Protein AF-A0A3S3DMT4-F1 (afdb_monomer)

Solvent-accessible surface area (backbone atoms only — not comparable to full-atom values): 7065 Å² total; per-residue (Å²): 115,65,66,63,52,54,53,47,50,51,54,51,52,51,51,51,53,52,49,52,53,39,57,69,49,56,70,64,62,64,52,94,85,43,70,54,60,68,44,52,35,54,49,52,34,72,77,37,66,93,49,34,68,60,46,48,53,53,32,52,53,48,46,50,52,51,52,48,50,66,57,46,52,62,50,52,54,47,42,54,55,50,53,57,53,37,79,81,44,71,85,46,63,85,48,42,64,62,49,37,52,51,51,50,52,50,56,56,61,54,49,73,79,39,64,69,64,57,47,60,77,79,41,136

pLDDT: mean 83.27, std 10.45, range [55.0, 96.88]

Mean predicted aligned error: 8.88 Å

Radius of gyration: 20.54 Å; Cα contacts (8 Å, |Δi|>4): 43; chains: 1; bounding box: 54×33×50 Å

Sequence (124 aa):
GDILGVLSLIIWSLTITVTIKYIMFVLRADNRGEGGVLSLMALARNSFPTRSAVILGIGIVGAALFFGDAVITPAISVLSAVEGMNVVTPTFQPYVVPLTLAILAIVFAVQRFGTGGVGLVFGP

Structure (mmCIF, N/CA/C/O backbone):
data_AF-A0A3S3DMT4-F1
#
_entry.id   AF-A0A3S3DMT4-F1
#
loop_
_atom_site.group_PDB
_atom_site.id
_atom_site.type_symbol
_atom_site.label_atom_id
_atom_site.label_alt_id
_atom_site.label_comp_id
_atom_site.label_asym_id
_atom_site.label_entity_id
_atom_site.label_seq_id
_atom_site.pdbx_PDB_ins_code
_atom_site.Cartn_x
_atom_site.Cartn_y
_atom_site.Cartn_z
_atom_site.occupancy
_atom_site.B_iso_or_equiv
_atom_site.auth_seq_id
_atom_site.auth_comp_id
_atom_site.auth_asym_id
_atom_site.auth_atom_id
_atom_site.pdbx_PDB_model_num
ATOM 1 N N . GLY A 1 1 ? 32.555 4.215 1.559 1.00 63.81 1 GLY A N 1
ATOM 2 C CA . GLY A 1 1 ? 32.115 3.142 2.470 1.00 63.81 1 GLY A CA 1
ATOM 3 C C . GLY A 1 1 ? 31.012 3.620 3.388 1.00 63.81 1 GLY A C 1
ATOM 4 O O . GLY A 1 1 ? 29.966 2.989 3.451 1.00 63.81 1 GLY A O 1
ATOM 5 N N . ASP A 1 2 ? 31.217 4.763 4.039 1.00 80.25 2 ASP A N 1
ATOM 6 C CA . ASP A 1 2 ? 30.407 5.177 5.193 1.00 80.25 2 ASP A CA 1
ATOM 7 C C . ASP A 1 2 ? 28.948 5.524 4.866 1.00 80.25 2 ASP A C 1
ATOM 9 O O . ASP A 1 2 ? 28.054 5.183 5.630 1.00 80.25 2 ASP A O 1
ATOM 13 N N . ILE A 1 3 ? 28.672 6.104 3.693 1.00 91.44 3 ILE A N 1
ATOM 14 C CA . ILE A 1 3 ? 27.305 6.482 3.280 1.00 91.44 3 ILE A CA 1
ATOM 15 C C . ILE A 1 3 ? 26.406 5.251 3.098 1.00 91.44 3 ILE A C 1
ATOM 17 O O . ILE A 1 3 ? 25.265 5.246 3.549 1.00 91.44 3 ILE A O 1
ATOM 21 N N . LEU A 1 4 ? 26.927 4.188 2.476 1.00 92.88 4 LEU A N 1
ATOM 22 C CA . LEU A 1 4 ? 26.188 2.933 2.309 1.00 92.88 4 LEU A CA 1
ATOM 23 C C . LEU A 1 4 ? 25.966 2.238 3.659 1.00 92.88 4 LEU A C 1
ATOM 25 O O . LEU A 1 4 ? 24.905 1.657 3.877 1.00 92.88 4 LEU A O 1
ATOM 29 N N . GLY A 1 5 ? 26.931 2.346 4.581 1.00 94.06 5 GLY A N 1
ATOM 30 C CA . GLY A 1 5 ? 26.795 1.859 5.955 1.00 94.06 5 GLY A CA 1
ATOM 31 C C . GLY A 1 5 ? 25.687 2.583 6.722 1.00 94.06 5 GLY A C 1
ATOM 32 O O . GLY A 1 5 ? 24.814 1.935 7.295 1.00 94.06 5 GLY A O 1
ATOM 33 N N . VAL A 1 6 ? 25.663 3.917 6.668 1.00 95.12 6 VAL A N 1
ATOM 34 C CA . VAL A 1 6 ? 24.613 4.735 7.298 1.00 95.12 6 VAL A CA 1
ATOM 35 C C . VAL A 1 6 ? 23.242 4.456 6.673 1.00 95.12 6 VAL A C 1
ATOM 37 O O . VAL A 1 6 ? 22.273 4.261 7.404 1.00 95.12 6 VAL A O 1
ATOM 40 N N . LEU A 1 7 ? 23.152 4.360 5.343 1.00 94.94 7 LEU A N 1
ATOM 41 C CA . LEU A 1 7 ? 21.903 4.037 4.644 1.00 94.94 7 LEU A CA 1
ATOM 42 C C . LEU A 1 7 ? 21.369 2.653 5.048 1.00 94.94 7 LEU A C 1
ATOM 44 O O . LEU A 1 7 ? 20.185 2.505 5.343 1.00 94.94 7 LEU A O 1
ATOM 48 N N . SER A 1 8 ? 22.253 1.656 5.122 1.00 95.06 8 SER A N 1
ATOM 49 C CA . SER A 1 8 ? 21.916 0.307 5.583 1.00 95.06 8 SER A CA 1
ATOM 50 C C . SER A 1 8 ? 21.406 0.317 7.027 1.00 95.06 8 SER A C 1
ATOM 52 O O . SER A 1 8 ? 20.361 -0.266 7.311 1.00 95.06 8 SER A O 1
ATOM 54 N N . LEU A 1 9 ? 22.072 1.044 7.933 1.00 95.50 9 LEU A N 1
ATOM 55 C CA . LEU A 1 9 ? 21.635 1.175 9.326 1.00 95.50 9 LEU A CA 1
ATOM 56 C C . LEU A 1 9 ? 20.256 1.834 9.447 1.00 95.50 9 LEU A C 1
ATOM 58 O O . LEU A 1 9 ? 19.457 1.401 10.275 1.00 95.50 9 LEU A O 1
ATOM 62 N N . ILE A 1 10 ? 19.949 2.831 8.612 1.00 95.81 10 ILE A N 1
ATOM 63 C CA . ILE A 1 10 ? 18.616 3.448 8.563 1.00 95.81 10 ILE A CA 1
ATOM 64 C C . ILE A 1 10 ? 17.568 2.416 8.129 1.00 95.81 10 ILE A C 1
ATOM 66 O O . ILE A 1 10 ? 16.560 2.248 8.818 1.00 95.81 10 ILE A O 1
ATOM 70 N N . ILE A 1 11 ? 17.818 1.690 7.033 1.00 96.44 11 ILE A N 1
ATOM 71 C CA . ILE A 1 11 ? 16.899 0.665 6.511 1.00 96.44 11 ILE A CA 1
ATOM 72 C C . ILE A 1 11 ? 16.649 -0.422 7.564 1.00 96.44 11 ILE A C 1
ATOM 74 O O . ILE A 1 11 ? 15.496 -0.742 7.866 1.00 96.44 11 ILE A O 1
ATOM 78 N N . TRP A 1 12 ? 17.709 -0.959 8.169 1.00 96.44 12 TRP A N 1
ATOM 79 C CA . TRP A 1 12 ? 17.599 -2.021 9.170 1.00 96.44 12 TRP A CA 1
ATOM 80 C C . TRP A 1 12 ? 16.946 -1.545 10.467 1.00 96.44 12 TRP A C 1
ATOM 82 O O . TRP A 1 12 ? 16.093 -2.248 11.008 1.00 96.44 12 TRP A O 1
ATOM 92 N N . SER A 1 13 ? 17.272 -0.340 10.939 1.00 96.31 13 SER A N 1
ATOM 93 C CA . SER A 1 13 ? 16.658 0.247 12.136 1.00 96.31 13 SER A CA 1
ATOM 94 C C . SER A 1 13 ? 15.147 0.443 11.968 1.00 96.31 13 SER A C 1
ATOM 96 O O . SER A 1 13 ? 14.364 0.045 12.840 1.00 96.31 13 SER A O 1
ATOM 98 N N . LEU A 1 14 ? 14.713 0.981 10.822 1.00 96.50 14 LEU A N 1
ATOM 99 C CA . LEU A 1 14 ? 13.292 1.142 10.503 1.00 96.50 14 LEU A CA 1
ATOM 100 C C . LEU A 1 14 ? 12.587 -0.212 10.387 1.00 96.50 14 LEU A C 1
ATOM 102 O O . LEU A 1 14 ? 11.532 -0.401 10.996 1.00 96.50 14 LEU A O 1
ATOM 106 N N . THR A 1 15 ? 13.197 -1.165 9.679 1.00 95.56 15 THR A N 1
ATOM 107 C CA . THR A 1 15 ? 12.644 -2.516 9.493 1.00 95.56 15 THR A CA 1
ATOM 108 C C . THR A 1 15 ? 12.415 -3.206 10.837 1.00 95.56 15 THR A C 1
ATOM 110 O O . THR A 1 15 ? 11.314 -3.692 11.103 1.00 95.56 15 THR A O 1
ATOM 113 N N . ILE A 1 16 ? 13.414 -3.192 11.727 1.00 96.88 16 ILE A N 1
ATOM 114 C CA . ILE A 1 16 ? 13.318 -3.793 13.065 1.00 96.88 16 ILE A CA 1
ATOM 115 C C . ILE A 1 16 ? 12.248 -3.084 13.901 1.00 96.88 16 ILE A C 1
ATOM 117 O O . ILE A 1 16 ? 11.395 -3.742 14.499 1.00 96.88 16 ILE A O 1
ATOM 121 N N . THR A 1 17 ? 12.244 -1.749 13.912 1.00 95.56 17 THR A N 1
ATOM 122 C CA . THR A 1 17 ? 11.299 -0.967 14.724 1.00 95.56 17 THR A CA 1
ATOM 123 C C . THR A 1 17 ? 9.845 -1.211 14.311 1.00 95.56 17 THR A C 1
ATOM 125 O O . THR A 1 17 ? 8.985 -1.398 15.176 1.00 95.56 17 THR A O 1
ATOM 128 N N . VAL A 1 18 ? 9.555 -1.233 13.006 1.00 94.69 18 VAL A N 1
ATOM 129 C CA . VAL A 1 18 ? 8.206 -1.508 12.484 1.00 94.69 18 VAL A CA 1
ATOM 130 C C . VAL A 1 18 ? 7.804 -2.952 12.772 1.00 94.69 18 VAL A C 1
ATOM 132 O O . VAL A 1 18 ? 6.711 -3.183 13.286 1.00 94.69 18 VAL A O 1
ATOM 135 N N . THR A 1 19 ? 8.702 -3.909 12.534 1.00 94.50 19 THR A N 1
ATOM 136 C CA . THR A 1 19 ? 8.439 -5.340 12.751 1.00 94.50 19 THR A CA 1
ATOM 137 C C . THR A 1 19 ? 8.117 -5.643 14.215 1.00 94.50 19 THR A C 1
ATOM 139 O O . THR A 1 19 ? 7.108 -6.286 14.499 1.00 94.50 19 THR A O 1
ATOM 142 N N . ILE A 1 20 ? 8.913 -5.127 15.161 1.00 95.56 20 ILE A N 1
ATOM 143 C CA . ILE A 1 20 ? 8.679 -5.339 16.599 1.00 95.56 20 ILE A CA 1
ATOM 144 C C . ILE A 1 20 ? 7.318 -4.776 17.012 1.00 95.56 20 ILE A C 1
ATOM 146 O O . ILE A 1 20 ? 6.542 -5.471 17.670 1.00 95.56 20 ILE A O 1
ATOM 150 N N . LYS A 1 21 ? 6.997 -3.535 16.617 1.00 89.06 21 LYS A N 1
ATOM 151 C CA . LYS A 1 21 ? 5.698 -2.924 16.941 1.00 89.06 21 LYS A CA 1
ATOM 152 C C . LYS A 1 21 ? 4.540 -3.724 16.347 1.00 89.06 21 LYS A C 1
ATOM 154 O O . LYS A 1 21 ? 3.544 -3.952 17.031 1.00 89.06 21 LYS A O 1
ATOM 159 N N . TYR A 1 22 ? 4.679 -4.175 15.106 1.00 88.38 22 TYR A N 1
ATOM 160 C CA . TYR A 1 22 ? 3.643 -4.940 14.425 1.00 88.38 22 TYR A CA 1
ATOM 161 C C . TYR A 1 22 ? 3.389 -6.291 15.111 1.00 88.38 22 TYR A C 1
ATOM 163 O O . TYR A 1 22 ? 2.248 -6.616 15.431 1.00 88.38 22 TYR A O 1
ATOM 171 N N . ILE A 1 23 ? 4.444 -7.044 15.431 1.00 89.06 23 ILE A N 1
ATOM 172 C CA . ILE A 1 23 ? 4.322 -8.349 16.099 1.00 89.06 23 ILE A CA 1
ATOM 173 C C . ILE A 1 23 ? 3.764 -8.204 17.520 1.00 89.06 23 ILE A C 1
ATOM 175 O O . ILE A 1 23 ? 2.898 -8.975 17.931 1.00 89.06 23 ILE A O 1
ATOM 179 N N . MET A 1 24 ? 4.242 -7.219 18.282 1.00 88.56 24 MET A N 1
ATOM 180 C CA . MET A 1 24 ? 3.849 -7.057 19.684 1.00 88.56 24 MET A CA 1
ATOM 181 C C . MET A 1 24 ? 2.416 -6.549 19.854 1.00 88.56 24 MET A C 1
ATOM 183 O O . MET A 1 24 ? 1.764 -6.929 20.824 1.00 88.56 24 MET A O 1
ATOM 187 N N . PHE A 1 25 ? 1.926 -5.703 18.944 1.00 81.44 25 PHE A N 1
ATOM 188 C CA . PHE A 1 25 ? 0.608 -5.075 19.072 1.00 81.44 25 PHE A CA 1
ATOM 189 C C . PHE A 1 25 ? -0.398 -5.583 18.041 1.00 81.44 25 PHE A C 1
ATOM 191 O O . PHE A 1 25 ? -1.470 -6.042 18.424 1.00 81.44 25 PHE A O 1
ATOM 198 N N . VAL A 1 26 ? -0.067 -5.523 16.748 1.00 79.62 26 VAL A N 1
ATOM 199 C CA . VAL A 1 26 ? -1.025 -5.798 15.663 1.00 79.62 26 VAL A CA 1
ATOM 200 C C . VAL A 1 26 ? -1.378 -7.280 15.601 1.00 79.62 26 VAL A C 1
ATOM 202 O O . VAL A 1 26 ? -2.558 -7.609 15.598 1.00 79.62 26 VAL A O 1
ATOM 205 N N . LEU A 1 27 ? -0.388 -8.179 15.650 1.00 77.56 27 LEU A N 1
ATOM 206 C CA . LEU A 1 27 ? -0.657 -9.626 15.646 1.00 77.56 27 LEU A CA 1
ATOM 207 C C . LEU A 1 27 ? -1.350 -10.120 16.927 1.00 77.56 27 LEU A C 1
ATOM 209 O O . LEU A 1 27 ? -1.979 -11.172 16.911 1.00 77.56 27 LEU A O 1
ATOM 2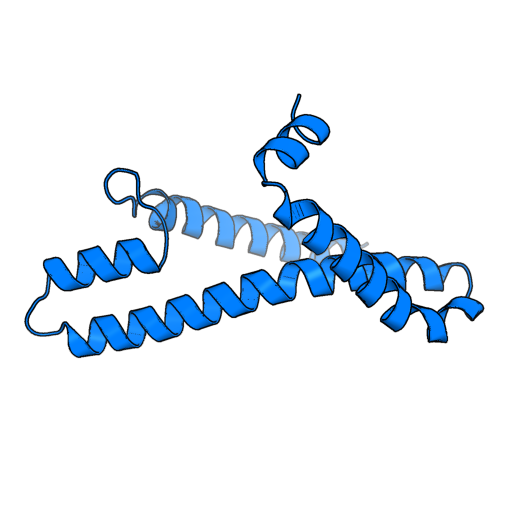13 N N . ARG A 1 28 ? -1.249 -9.379 18.040 1.00 72.56 28 ARG A N 1
ATOM 214 C CA . ARG A 1 28 ? -1.971 -9.697 19.285 1.00 72.56 28 ARG A CA 1
ATOM 215 C C . ARG A 1 28 ? -3.406 -9.172 19.299 1.00 72.56 28 ARG A C 1
ATOM 217 O O . ARG A 1 28 ? -4.209 -9.644 20.098 1.00 72.56 28 ARG A O 1
ATOM 224 N N . ALA A 1 29 ? -3.722 -8.200 18.449 1.00 68.44 29 ALA A N 1
ATOM 225 C CA . ALA A 1 29 ? -5.057 -7.644 18.292 1.00 68.44 29 ALA A CA 1
ATOM 226 C C . ALA A 1 29 ? -5.872 -8.485 17.293 1.00 68.44 29 ALA A C 1
ATOM 228 O O . ALA A 1 29 ? -6.282 -7.992 16.245 1.00 68.44 29 ALA A O 1
ATOM 229 N N . ASP A 1 30 ? -6.083 -9.764 17.614 1.00 65.00 30 ASP A N 1
ATOM 230 C CA . ASP A 1 30 ? -6.931 -10.673 16.836 1.00 65.00 30 ASP A CA 1
ATOM 231 C C . ASP A 1 30 ? -8.340 -10.763 17.448 1.00 65.00 30 ASP A C 1
ATOM 233 O O . ASP A 1 30 ? -8.515 -10.816 18.670 1.00 65.00 30 ASP A O 1
ATOM 237 N N . ASN A 1 31 ? -9.356 -10.786 16.588 1.00 63.34 31 ASN A N 1
ATOM 238 C CA . ASN A 1 31 ? -10.757 -10.927 16.952 1.00 63.34 31 ASN A CA 1
ATOM 239 C C . ASN A 1 31 ? -11.353 -12.210 16.377 1.00 63.34 31 ASN A C 1
ATOM 241 O O . ASN A 1 31 ? -12.055 -12.175 15.368 1.00 63.34 31 ASN A O 1
ATOM 245 N N . ARG A 1 32 ? -11.109 -13.347 17.036 1.00 60.91 32 ARG A N 1
ATOM 246 C CA . ARG A 1 32 ? -11.707 -14.641 16.654 1.00 60.91 32 ARG A CA 1
ATOM 247 C C . ARG A 1 32 ? -11.523 -14.970 15.157 1.00 60.91 32 ARG A C 1
ATOM 249 O O . ARG A 1 32 ? -12.423 -15.545 14.552 1.00 60.91 32 ARG A O 1
ATOM 256 N N . GLY A 1 33 ? -10.382 -14.603 14.567 1.00 61.03 33 GLY A N 1
ATOM 257 C CA . GLY A 1 33 ? -10.077 -14.859 13.158 1.00 61.03 33 GLY A CA 1
ATOM 258 C C . GLY A 1 33 ? -10.511 -13.763 12.177 1.00 61.03 33 GLY A C 1
ATOM 259 O O . GLY A 1 33 ? -10.208 -13.877 10.991 1.00 61.03 33 GLY A O 1
ATOM 260 N N . GLU A 1 34 ? -11.162 -12.686 12.632 1.00 63.50 34 GLU A N 1
ATOM 261 C CA . GLU A 1 34 ? -11.404 -11.488 11.822 1.00 63.50 34 GLU A CA 1
ATOM 262 C C . GLU A 1 34 ? -10.351 -10.415 12.136 1.00 63.50 34 GLU A C 1
ATOM 264 O O . GLU A 1 34 ? -10.473 -9.637 13.084 1.00 63.50 34 GLU A O 1
ATOM 269 N N . GLY A 1 35 ? -9.297 -10.356 11.322 1.00 68.25 35 GLY A N 1
ATOM 270 C CA . GLY A 1 35 ? -8.284 -9.301 11.376 1.00 68.25 35 GLY A CA 1
ATOM 271 C C . GLY A 1 35 ? -8.661 -8.074 10.537 1.00 68.25 35 GLY A C 1
ATOM 272 O O . GLY A 1 35 ? -9.349 -8.183 9.524 1.00 68.25 35 GLY A O 1
ATOM 273 N N . GLY A 1 36 ? -8.172 -6.897 10.935 1.00 71.50 36 GLY A N 1
ATOM 274 C CA . GLY A 1 36 ? -8.226 -5.683 10.116 1.00 71.50 36 GLY A CA 1
ATOM 275 C C . GLY A 1 36 ? -8.961 -4.499 10.744 1.00 71.50 36 GLY A C 1
ATOM 276 O O . GLY A 1 36 ? -9.567 -4.569 11.810 1.00 71.50 36 GLY A O 1
ATOM 277 N N . VAL A 1 37 ? -8.891 -3.358 10.057 1.00 75.81 37 VAL A N 1
ATOM 278 C CA . VAL A 1 37 ? -9.427 -2.077 10.549 1.00 75.81 37 VAL A CA 1
ATOM 279 C C . VAL A 1 37 ? -10.949 -2.133 10.750 1.00 75.81 37 VAL A C 1
ATOM 281 O O . VAL A 1 37 ? -11.471 -1.549 11.698 1.00 75.81 37 VAL A O 1
ATOM 284 N N . LEU A 1 38 ? -11.658 -2.887 9.901 1.00 75.12 38 LEU A N 1
ATOM 285 C CA . LEU A 1 38 ? -13.117 -3.039 9.954 1.00 75.12 38 LEU A CA 1
ATOM 286 C C . LEU A 1 38 ? -13.583 -3.983 11.075 1.00 75.12 38 LEU A C 1
ATOM 288 O O . LEU A 1 38 ? -14.590 -3.699 11.725 1.00 75.12 38 LEU A O 1
ATOM 292 N N . SER A 1 39 ? -12.845 -5.059 11.362 1.00 76.00 39 SER A N 1
ATOM 293 C CA . SER A 1 39 ? -13.187 -5.978 12.457 1.00 76.00 39 SER A CA 1
ATOM 294 C C . SER A 1 39 ? -12.897 -5.359 13.830 1.00 76.00 39 SER A C 1
ATOM 296 O O . SER A 1 39 ? -13.716 -5.459 14.747 1.00 76.00 39 SER A O 1
ATOM 298 N N . LEU A 1 40 ? -11.793 -4.613 13.953 1.00 75.69 40 LEU A N 1
ATOM 299 C CA . LEU A 1 40 ? -11.459 -3.842 15.155 1.00 75.69 40 LEU A CA 1
ATOM 300 C C . LEU A 1 40 ? -12.482 -2.732 15.425 1.00 75.69 40 LEU A C 1
ATOM 302 O O . LEU A 1 40 ? -12.863 -2.500 16.573 1.00 75.69 40 LEU A O 1
ATOM 306 N N . MET A 1 41 ? -12.977 -2.081 14.372 1.00 79.56 41 MET A N 1
ATOM 307 C CA . MET A 1 41 ? -14.062 -1.106 14.468 1.00 79.56 41 MET A CA 1
ATOM 308 C C . MET A 1 41 ? -15.370 -1.751 14.958 1.00 79.56 41 MET A C 1
ATOM 310 O O . MET A 1 41 ? -16.026 -1.196 15.846 1.00 79.56 41 MET A O 1
ATOM 314 N N . ALA A 1 42 ? -15.741 -2.922 14.427 1.00 76.31 42 ALA A N 1
ATOM 315 C CA . ALA A 1 42 ? -16.939 -3.652 14.846 1.00 76.31 42 ALA A CA 1
ATOM 316 C C . ALA A 1 42 ? -16.870 -4.078 16.325 1.00 76.31 42 ALA A C 1
ATOM 318 O O . ALA A 1 42 ? -17.835 -3.892 17.072 1.00 76.31 42 ALA A O 1
ATOM 319 N N . LEU A 1 43 ? -15.709 -4.558 16.779 1.00 75.50 43 LEU A N 1
ATOM 320 C CA . LEU A 1 43 ? -15.455 -4.857 18.189 1.00 75.50 43 LEU A CA 1
ATOM 321 C C . LEU A 1 43 ? -15.530 -3.635 19.092 1.00 75.50 43 LEU A C 1
ATOM 323 O O . LEU A 1 43 ? -16.211 -3.664 20.116 1.00 75.50 43 LEU A O 1
ATOM 327 N N . ALA A 1 44 ? -14.814 -2.567 18.737 1.00 77.75 44 ALA A N 1
ATOM 328 C CA . ALA A 1 44 ? -14.749 -1.360 19.549 1.00 77.75 44 ALA A CA 1
ATOM 329 C C . ALA A 1 44 ? -16.147 -0.756 19.735 1.00 77.75 44 ALA A C 1
ATOM 331 O O . ALA A 1 44 ? -16.487 -0.293 20.826 1.00 77.75 44 ALA A O 1
ATOM 332 N N . ARG A 1 45 ? -16.986 -0.834 18.695 1.00 78.00 45 ARG A N 1
ATOM 333 C CA . ARG A 1 45 ? -18.386 -0.418 18.753 1.00 78.00 45 ARG A CA 1
ATOM 334 C C . ARG A 1 45 ? -19.208 -1.248 19.744 1.00 78.00 45 ARG A C 1
ATOM 336 O O . ARG A 1 45 ? -19.988 -0.662 20.491 1.00 78.00 45 ARG A O 1
ATOM 343 N N . ASN A 1 46 ? -19.026 -2.569 19.772 1.00 76.31 46 ASN A N 1
ATOM 344 C CA . ASN A 1 46 ? -19.737 -3.456 20.700 1.00 76.31 46 ASN A CA 1
ATOM 345 C C . ASN A 1 46 ? -19.263 -3.298 22.157 1.00 76.31 46 ASN A C 1
ATOM 347 O O . ASN A 1 46 ? -20.077 -3.395 23.072 1.00 76.31 46 ASN A O 1
ATOM 351 N N . SER A 1 47 ? -17.977 -3.011 22.381 1.00 80.25 47 SER A N 1
ATOM 352 C CA . SER A 1 47 ? -17.408 -2.829 23.727 1.00 80.25 47 SER A CA 1
ATOM 353 C C . SER A 1 47 ? -17.688 -1.448 24.340 1.00 80.25 47 SER A C 1
ATOM 355 O O . SER A 1 47 ? -17.705 -1.319 25.562 1.00 80.25 47 SER A O 1
ATOM 357 N N . PHE A 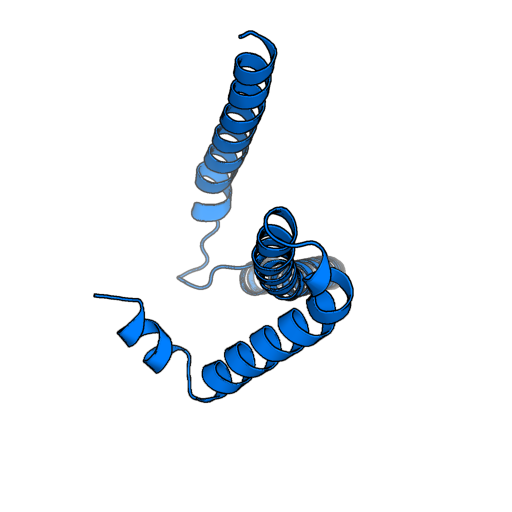1 48 ? -17.919 -0.411 23.523 1.00 78.94 48 PHE A N 1
ATOM 358 C CA . PHE A 1 48 ? -18.140 0.968 23.987 1.00 78.94 48 PHE A CA 1
ATOM 359 C C . PHE A 1 48 ? -19.364 1.630 23.320 1.00 78.94 48 PHE A C 1
ATOM 361 O O . PHE A 1 48 ? -19.214 2.550 22.504 1.00 78.94 48 PHE A O 1
ATOM 368 N N . PRO A 1 49 ? -20.595 1.235 23.700 1.00 73.81 49 PRO A N 1
ATOM 369 C CA . PRO A 1 49 ? -21.825 1.697 23.049 1.00 73.81 49 PRO A CA 1
ATOM 370 C C . PRO A 1 49 ? -22.036 3.218 23.146 1.00 73.81 49 PRO A C 1
ATOM 372 O O . PRO A 1 49 ? -22.488 3.844 22.189 1.00 73.81 49 PRO A O 1
ATOM 375 N N . THR A 1 50 ? -21.621 3.850 24.248 1.00 77.25 50 THR A N 1
ATOM 376 C CA . THR A 1 50 ? -21.784 5.299 24.484 1.00 77.25 50 THR A CA 1
ATOM 377 C C . THR A 1 50 ? -20.920 6.176 23.565 1.00 77.25 50 THR A C 1
ATOM 379 O O . THR A 1 50 ? -21.200 7.361 23.411 1.00 77.25 50 THR A O 1
ATOM 382 N N . ARG A 1 51 ? -19.867 5.625 22.938 1.00 82.50 51 ARG A N 1
ATOM 383 C CA . ARG A 1 51 ? -18.949 6.357 22.034 1.00 82.50 51 ARG A CA 1
ATOM 384 C C . ARG A 1 51 ? -18.999 5.857 20.586 1.00 82.50 51 ARG A C 1
ATOM 386 O O . ARG A 1 51 ? -18.111 6.175 19.794 1.00 82.50 51 ARG A O 1
ATOM 393 N N . SER A 1 52 ? -20.052 5.123 20.217 1.00 78.62 52 SER A N 1
ATOM 394 C CA . SER A 1 52 ? -20.178 4.476 18.904 1.00 78.62 52 SER A CA 1
ATOM 395 C C . SER A 1 52 ? -19.991 5.430 17.717 1.00 78.62 52 SER A C 1
ATOM 397 O O . SER A 1 52 ? -19.438 5.002 16.709 1.00 78.62 52 SER A O 1
ATOM 399 N N . ALA A 1 53 ? -20.437 6.688 17.800 1.00 83.25 53 ALA A N 1
ATOM 400 C CA . ALA A 1 53 ? -20.309 7.644 16.694 1.00 83.25 53 ALA A CA 1
ATOM 401 C C . ALA A 1 53 ? -18.847 8.051 16.426 1.00 83.25 53 ALA A C 1
ATOM 403 O O . ALA A 1 53 ? -18.424 8.131 15.277 1.00 83.25 53 ALA A O 1
ATOM 404 N N . VAL A 1 54 ? -18.051 8.243 17.484 1.00 86.94 54 VAL A N 1
ATOM 405 C CA . VAL A 1 54 ? -16.621 8.578 17.368 1.00 86.94 54 VAL A CA 1
ATOM 406 C C . VAL A 1 54 ? -15.831 7.380 16.839 1.00 86.94 54 VAL A C 1
ATOM 408 O O . VAL A 1 54 ? -14.990 7.534 15.959 1.00 86.94 54 VAL A O 1
ATOM 411 N N . ILE A 1 55 ? -16.147 6.177 17.326 1.00 86.25 55 ILE A N 1
ATOM 412 C CA . ILE A 1 55 ? -15.524 4.924 16.871 1.00 86.25 55 ILE A CA 1
ATOM 413 C C . ILE A 1 55 ? -15.832 4.672 15.390 1.00 86.25 55 ILE A C 1
ATOM 415 O O . ILE A 1 55 ? -14.942 4.281 14.639 1.00 86.25 55 ILE A O 1
ATOM 419 N N . LEU A 1 56 ? -17.065 4.954 14.953 1.00 84.69 56 LEU A N 1
ATOM 420 C CA . LEU A 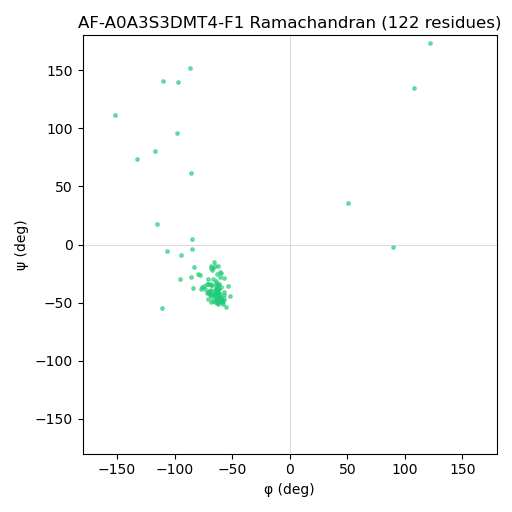1 56 ? -17.459 4.889 13.547 1.00 84.69 56 LEU A CA 1
ATOM 421 C C . LEU A 1 56 ? -16.649 5.876 12.694 1.00 84.69 56 LEU A C 1
ATOM 423 O O . LEU A 1 56 ? -16.113 5.483 11.663 1.00 84.69 56 LEU A O 1
ATOM 427 N N . GLY A 1 57 ? -16.515 7.129 13.140 1.00 89.00 57 GLY A N 1
ATOM 428 C CA . GLY A 1 57 ? -15.720 8.142 12.441 1.00 89.00 57 GLY A CA 1
ATOM 429 C C . GLY A 1 57 ? -14.254 7.729 12.272 1.00 89.00 57 GLY A C 1
ATOM 430 O O . GLY A 1 57 ? -13.725 7.775 11.164 1.00 89.00 57 GLY A O 1
ATOM 431 N N . ILE A 1 58 ? -13.619 7.246 13.343 1.00 88.44 58 ILE A N 1
ATOM 432 C CA . ILE A 1 58 ? -12.234 6.747 13.303 1.00 88.44 58 ILE A CA 1
ATOM 433 C C . ILE A 1 58 ? -12.120 5.518 12.391 1.00 88.44 58 ILE A C 1
ATOM 435 O O . ILE A 1 58 ? -11.171 5.417 11.616 1.00 88.44 58 ILE A O 1
ATOM 439 N N . GLY A 1 59 ? -13.095 4.608 12.443 1.00 87.38 59 GLY A N 1
ATOM 440 C CA . GLY A 1 59 ? -13.134 3.423 11.590 1.00 87.38 59 GLY A CA 1
ATOM 441 C C . GLY A 1 59 ? -13.258 3.754 10.102 1.00 87.38 59 GLY A C 1
ATOM 442 O O . GLY A 1 59 ? -12.544 3.169 9.293 1.00 87.38 59 GLY A O 1
ATOM 443 N N . ILE A 1 60 ? -14.085 4.741 9.737 1.00 89.50 60 ILE A N 1
ATOM 444 C CA . ILE A 1 60 ? -14.209 5.230 8.354 1.00 89.50 60 ILE A CA 1
ATOM 445 C C . ILE A 1 60 ? -12.889 5.841 7.876 1.00 89.50 60 ILE A C 1
ATOM 447 O O . ILE A 1 60 ? -12.439 5.533 6.775 1.00 89.50 60 ILE A O 1
ATOM 451 N N . VAL A 1 61 ? -12.243 6.665 8.707 1.00 91.62 61 VAL A N 1
ATOM 452 C CA . VAL A 1 61 ? -10.931 7.246 8.380 1.00 91.62 61 VAL A CA 1
ATOM 453 C C . VAL A 1 61 ? -9.889 6.146 8.177 1.00 91.62 61 VAL A C 1
ATOM 455 O O . VAL A 1 61 ? -9.172 6.156 7.179 1.00 91.62 61 VAL A O 1
ATOM 458 N N . GLY A 1 62 ? -9.836 5.162 9.076 1.00 88.44 62 GLY A N 1
ATOM 459 C CA . GLY A 1 62 ? -8.926 4.026 8.954 1.00 88.44 62 GLY A CA 1
ATOM 460 C C . GLY A 1 62 ? -9.189 3.180 7.702 1.00 88.44 62 GLY A C 1
ATOM 461 O O . GLY A 1 62 ? -8.244 2.804 7.013 1.00 88.44 62 GLY A O 1
ATOM 462 N N . ALA A 1 63 ? -10.456 2.919 7.370 1.00 87.94 63 ALA A N 1
ATOM 463 C CA . ALA A 1 63 ? -10.839 2.188 6.164 1.00 87.94 63 ALA A CA 1
ATOM 464 C C . ALA A 1 63 ? -10.468 2.952 4.882 1.00 87.94 63 ALA A C 1
ATOM 466 O O . ALA A 1 63 ? -9.981 2.344 3.932 1.00 87.94 63 ALA A O 1
ATOM 467 N N . ALA A 1 64 ? -10.638 4.277 4.865 1.00 90.69 64 ALA A N 1
ATOM 468 C CA . ALA A 1 64 ? -10.248 5.118 3.736 1.00 90.69 64 ALA A CA 1
ATOM 469 C C . ALA A 1 64 ? -8.725 5.137 3.528 1.00 90.69 64 ALA A C 1
ATOM 471 O O . ALA A 1 64 ? -8.263 5.011 2.396 1.00 90.69 64 ALA A O 1
ATOM 472 N N . LEU A 1 65 ? -7.944 5.236 4.611 1.00 91.06 65 LEU A N 1
ATOM 473 C CA . LEU A 1 65 ? -6.481 5.160 4.551 1.00 91.06 65 LEU A CA 1
ATOM 474 C C . LEU A 1 65 ? -6.005 3.792 4.052 1.00 91.06 65 LEU A C 1
ATOM 476 O O . LEU A 1 65 ? -5.137 3.728 3.186 1.00 91.06 65 LEU A O 1
ATOM 480 N N . PHE A 1 66 ? -6.613 2.710 4.546 1.00 87.69 66 PHE A N 1
ATOM 481 C CA . PHE A 1 66 ? -6.316 1.353 4.091 1.00 87.69 66 PHE A CA 1
ATOM 482 C C . PHE A 1 66 ? -6.653 1.155 2.607 1.00 87.69 66 PHE A C 1
ATOM 484 O O . PHE A 1 66 ? -5.860 0.587 1.862 1.00 87.69 66 PHE A O 1
ATOM 491 N N . PHE A 1 67 ? -7.804 1.662 2.156 1.00 89.06 67 PHE A N 1
ATOM 492 C CA . PHE A 1 67 ? -8.186 1.605 0.746 1.00 89.06 67 PHE A CA 1
ATOM 493 C C . PHE A 1 67 ? -7.224 2.408 -0.139 1.00 89.06 67 PHE A C 1
ATOM 495 O O . PHE A 1 67 ? -6.845 1.945 -1.212 1.00 89.06 67 PHE A O 1
ATOM 502 N N . GLY A 1 68 ? -6.787 3.581 0.328 1.00 91.69 68 GLY A N 1
ATOM 503 C CA . GLY A 1 68 ? -5.764 4.378 -0.346 1.00 91.69 68 GLY A CA 1
ATOM 504 C C . GLY A 1 68 ? -4.462 3.600 -0.531 1.00 91.69 68 GLY A C 1
ATOM 505 O O . GLY A 1 68 ? -3.977 3.484 -1.652 1.00 91.69 68 GLY A O 1
ATOM 506 N N . ASP A 1 69 ? -3.938 3.003 0.539 1.00 90.75 69 ASP A N 1
ATOM 507 C CA . ASP A 1 69 ? -2.699 2.215 0.499 1.00 90.75 69 ASP A CA 1
ATOM 508 C C . ASP A 1 69 ? -2.810 0.978 -0.416 1.00 90.75 69 ASP A C 1
ATOM 510 O O . ASP A 1 69 ? -1.898 0.679 -1.197 1.00 90.75 69 ASP A O 1
ATOM 514 N N . ALA A 1 70 ? -3.977 0.322 -0.406 1.00 87.44 70 ALA A N 1
ATOM 515 C CA . ALA A 1 70 ? -4.282 -0.820 -1.266 1.00 87.44 70 ALA A CA 1
ATOM 516 C C . ALA A 1 70 ? -4.307 -0.462 -2.765 1.00 87.44 70 AL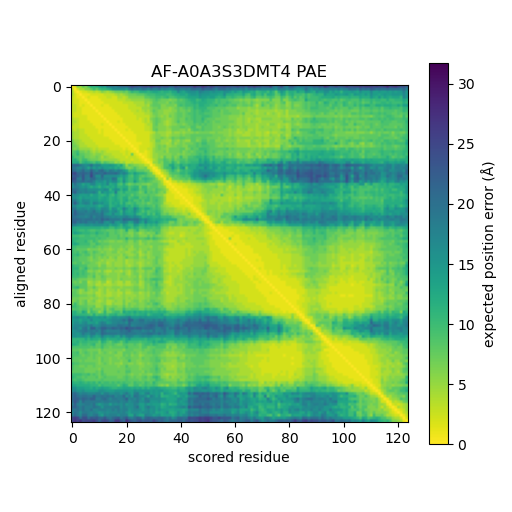A A C 1
ATOM 518 O O . ALA A 1 70 ? -3.955 -1.297 -3.599 1.00 87.44 70 ALA A O 1
ATOM 519 N N . VAL A 1 71 ? -4.697 0.767 -3.120 1.00 91.12 71 VAL A N 1
ATOM 520 C CA . VAL A 1 71 ? -4.685 1.260 -4.510 1.00 91.12 71 VAL A CA 1
ATOM 521 C C . VAL A 1 71 ? -3.304 1.795 -4.908 1.00 91.12 71 VAL A C 1
ATOM 523 O O . VAL A 1 71 ? -2.868 1.593 -6.043 1.00 91.12 71 VAL A O 1
ATOM 526 N N . ILE A 1 72 ? -2.600 2.458 -3.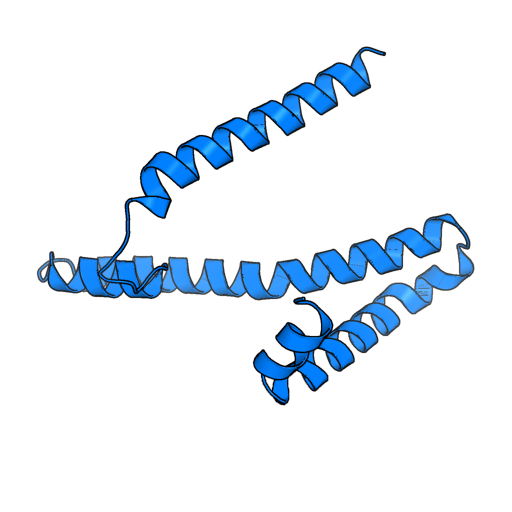988 1.00 92.69 72 ILE A N 1
ATOM 527 C CA . ILE A 1 72 ? -1.313 3.116 -4.254 1.00 92.69 72 ILE A CA 1
ATOM 528 C C . ILE A 1 72 ? -0.187 2.094 -4.460 1.00 92.69 72 ILE A C 1
ATOM 530 O O . ILE A 1 72 ? 0.618 2.254 -5.379 1.00 92.69 72 ILE A O 1
ATOM 534 N N . THR A 1 73 ? -0.129 1.031 -3.656 1.00 93.50 73 THR A N 1
ATOM 535 C CA . THR A 1 73 ? 0.994 0.078 -3.684 1.00 93.50 73 THR A CA 1
ATOM 536 C C . THR A 1 73 ? 1.175 -0.625 -5.042 1.00 93.50 73 THR A C 1
ATOM 538 O O . THR A 1 73 ? 2.293 -0.600 -5.568 1.00 93.50 73 THR A O 1
ATOM 541 N N . PRO A 1 74 ? 0.131 -1.198 -5.680 1.00 91.62 74 PRO A N 1
ATOM 542 C CA . PRO A 1 74 ? 0.266 -1.794 -7.012 1.00 91.62 74 PRO A CA 1
ATOM 543 C C . PRO A 1 74 ? 0.660 -0.764 -8.075 1.00 91.62 74 PRO A C 1
ATOM 545 O O . PRO A 1 74 ? 1.460 -1.067 -8.958 1.00 91.62 74 PRO A O 1
ATOM 548 N N . ALA A 1 75 ? 0.135 0.461 -7.974 1.00 92.75 75 ALA A N 1
ATOM 549 C CA . ALA A 1 75 ? 0.438 1.530 -8.917 1.00 92.75 75 ALA A CA 1
ATOM 550 C C . ALA A 1 75 ? 1.914 1.943 -8.852 1.00 92.75 75 ALA A C 1
ATOM 552 O O . ALA A 1 75 ? 2.583 1.968 -9.885 1.00 92.75 75 ALA A O 1
ATOM 553 N N . ILE A 1 76 ? 2.438 2.203 -7.648 1.00 94.00 76 ILE A N 1
ATOM 554 C CA . ILE A 1 76 ? 3.849 2.562 -7.453 1.00 94.00 76 ILE A CA 1
ATOM 555 C C . ILE A 1 76 ? 4.756 1.399 -7.854 1.00 94.00 76 ILE A C 1
ATOM 557 O O . 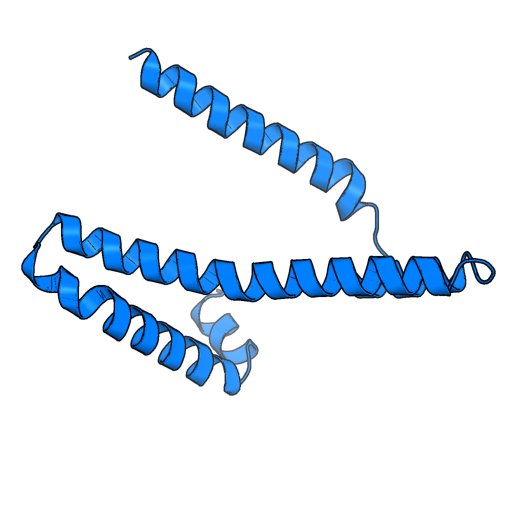ILE A 1 76 ? 5.728 1.612 -8.568 1.00 94.00 76 ILE A O 1
ATOM 561 N N . SER A 1 77 ? 4.428 0.167 -7.454 1.00 93.69 77 SER A N 1
ATOM 562 C CA . SER A 1 77 ? 5.255 -1.000 -7.771 1.00 93.69 77 SER A CA 1
ATOM 563 C C . SER A 1 77 ? 5.405 -1.219 -9.284 1.00 93.69 77 SER A C 1
ATOM 565 O O . SER A 1 77 ? 6.529 -1.399 -9.758 1.00 93.69 77 SER A O 1
ATOM 567 N N . VAL A 1 78 ? 4.310 -1.146 -10.054 1.00 94.00 78 VAL A N 1
ATOM 568 C CA . VAL A 1 78 ? 4.359 -1.296 -11.520 1.00 94.00 78 VAL A CA 1
ATOM 569 C C . VAL A 1 78 ? 5.059 -0.105 -12.170 1.00 94.00 78 VAL A C 1
ATOM 571 O O . VAL A 1 78 ? 5.900 -0.307 -13.044 1.00 94.00 78 VAL A O 1
ATOM 574 N N . LEU A 1 79 ? 4.768 1.121 -11.727 1.00 93.19 79 LEU A N 1
ATOM 575 C CA . LEU A 1 79 ? 5.410 2.318 -12.266 1.00 93.19 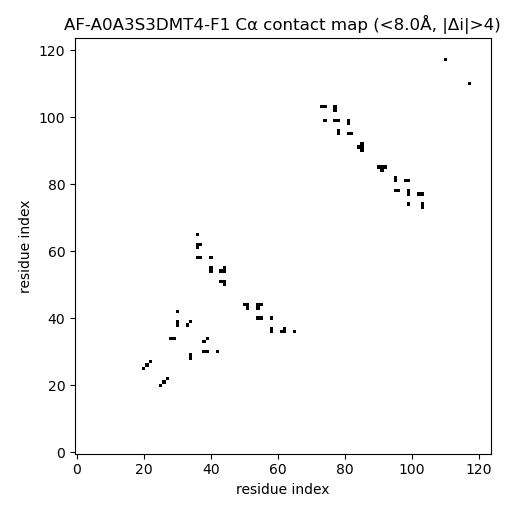79 LEU A CA 1
ATOM 576 C C . LEU A 1 79 ? 6.930 2.274 -12.060 1.0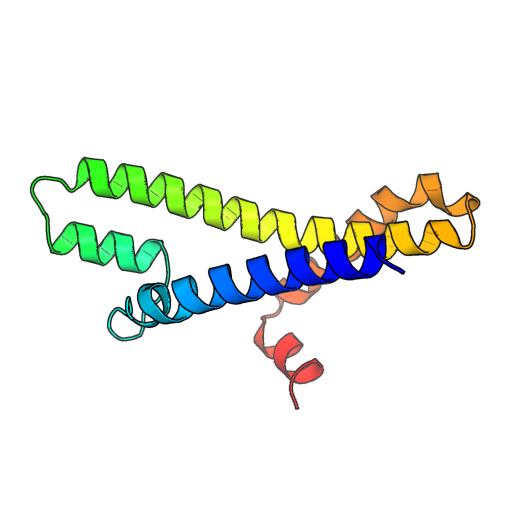0 93.19 79 LEU A C 1
ATOM 578 O O . LEU A 1 79 ? 7.671 2.454 -13.021 1.00 93.19 79 LEU A O 1
ATOM 582 N N . SER A 1 80 ? 7.403 1.946 -10.853 1.00 91.69 80 SER A N 1
ATOM 583 C CA . SER A 1 80 ? 8.837 1.825 -10.558 1.00 91.69 80 SER A CA 1
ATOM 584 C C . SER A 1 80 ? 9.516 0.718 -11.370 1.00 91.69 80 SER A C 1
ATOM 586 O O . SER A 1 80 ? 10.662 0.883 -11.789 1.00 91.69 80 SER A O 1
ATOM 588 N N . ALA A 1 81 ? 8.822 -0.395 -11.638 1.00 90.19 81 ALA A N 1
ATOM 589 C CA . ALA A 1 81 ? 9.341 -1.450 -12.508 1.00 90.19 81 ALA A CA 1
ATOM 590 C C . ALA A 1 81 ? 9.507 -0.967 -13.962 1.00 90.19 81 ALA A C 1
ATOM 592 O O . ALA A 1 81 ? 10.538 -1.228 -14.585 1.00 90.19 81 ALA A O 1
ATOM 593 N N . VAL A 1 82 ? 8.525 -0.228 -14.489 1.00 89.88 82 VAL A N 1
ATOM 594 C CA . VAL A 1 82 ? 8.562 0.320 -15.856 1.00 89.88 82 VAL A CA 1
ATOM 595 C C . VAL A 1 82 ? 9.580 1.460 -15.977 1.00 89.88 82 VAL A C 1
ATOM 597 O O . VAL A 1 82 ? 10.331 1.518 -16.949 1.00 89.88 82 VAL A O 1
ATOM 600 N N . GLU A 1 83 ? 9.673 2.344 -14.986 1.00 87.38 83 GLU A N 1
ATOM 601 C CA . GLU A 1 83 ? 10.679 3.412 -14.942 1.00 87.38 83 GLU A CA 1
ATOM 602 C C . GLU A 1 83 ? 12.107 2.860 -14.855 1.00 87.38 83 GLU A C 1
ATOM 604 O O . GLU A 1 83 ? 13.016 3.423 -15.467 1.00 87.38 83 GLU A O 1
ATOM 609 N N . GLY A 1 84 ? 12.306 1.717 -14.188 1.00 86.06 84 GLY A N 1
ATOM 610 C CA . GLY A 1 84 ? 13.587 1.008 -14.167 1.00 86.06 84 GLY A CA 1
ATOM 611 C C . GLY A 1 84 ? 14.099 0.628 -15.564 1.00 86.06 84 GLY A C 1
ATOM 612 O O . GLY A 1 84 ? 15.309 0.616 -15.791 1.00 86.06 84 GLY A O 1
ATOM 613 N N . MET A 1 85 ? 13.204 0.401 -16.534 1.00 79.31 85 MET A N 1
ATOM 614 C CA . MET A 1 85 ? 13.583 0.110 -17.923 1.00 79.31 85 MET A CA 1
ATOM 615 C C . MET A 1 85 ? 14.153 1.335 -18.659 1.00 79.31 85 MET A C 1
ATOM 617 O O . MET A 1 85 ? 15.022 1.184 -19.521 1.00 79.31 85 MET A O 1
ATOM 621 N N . ASN A 1 86 ? 13.731 2.556 -18.305 1.00 74.56 86 ASN A N 1
ATOM 622 C CA . ASN A 1 86 ? 14.237 3.789 -18.930 1.00 74.56 86 ASN A CA 1
ATOM 623 C C . ASN A 1 86 ? 15.715 4.058 -18.636 1.00 74.56 86 ASN A C 1
ATOM 625 O O . ASN A 1 86 ? 16.350 4.810 -19.374 1.00 74.56 86 ASN A O 1
ATOM 629 N N . VAL A 1 87 ? 16.271 3.450 -17.584 1.00 73.19 87 VAL A N 1
ATOM 630 C CA . VAL A 1 87 ? 17.695 3.571 -17.240 1.00 73.19 87 VAL A CA 1
ATOM 631 C C . VAL A 1 87 ? 18.582 2.983 -18.349 1.00 73.19 87 VAL A C 1
ATOM 633 O O . VAL A 1 87 ? 19.719 3.413 -18.520 1.00 73.19 87 VAL A O 1
ATOM 636 N N . VAL A 1 88 ? 18.054 2.040 -19.141 1.00 69.56 88 VAL A N 1
ATOM 637 C CA . VAL A 1 88 ? 18.783 1.355 -20.221 1.00 69.56 88 VAL A CA 1
ATOM 638 C C . VAL A 1 88 ? 18.549 2.009 -21.592 1.00 69.56 88 VAL A C 1
ATOM 640 O O . VAL A 1 88 ? 19.427 1.963 -22.451 1.00 69.56 88 VAL A O 1
ATOM 643 N N . THR A 1 89 ? 17.390 2.635 -21.842 1.00 71.06 89 THR A N 1
ATOM 644 C CA . THR A 1 89 ? 17.096 3.322 -23.118 1.00 71.06 89 THR A CA 1
ATOM 645 C C . THR A 1 89 ? 16.102 4.485 -22.921 1.00 71.06 89 THR A C 1
ATOM 647 O O . THR A 1 89 ? 14.918 4.236 -22.688 1.00 71.06 89 THR A O 1
ATOM 650 N N . PRO A 1 90 ? 16.524 5.759 -23.084 1.00 71.69 90 PRO A N 1
ATOM 651 C CA . PRO A 1 90 ? 15.675 6.940 -22.846 1.00 71.69 90 PRO A CA 1
ATOM 652 C C . PRO A 1 90 ? 14.478 7.094 -23.799 1.00 71.69 90 PRO A C 1
ATOM 654 O O . PRO A 1 90 ? 13.558 7.861 -23.522 1.00 71.69 90 PRO A O 1
ATOM 657 N N . THR A 1 91 ? 14.463 6.373 -24.923 1.00 75.88 91 THR A N 1
ATOM 658 C CA . THR A 1 91 ? 13.391 6.415 -25.933 1.00 75.88 91 THR A CA 1
ATOM 659 C C . THR A 1 91 ? 12.032 5.948 -25.389 1.00 75.88 91 THR A C 1
ATOM 661 O O . THR A 1 91 ? 10.998 6.272 -25.969 1.00 75.88 91 THR A O 1
ATOM 664 N N . PHE A 1 92 ? 12.006 5.229 -24.262 1.00 71.50 92 PHE A N 1
ATOM 665 C CA . PHE A 1 92 ? 10.777 4.716 -23.653 1.00 71.50 92 PHE A CA 1
ATOM 666 C C . PHE A 1 92 ? 10.053 5.709 -22.724 1.00 71.50 92 PHE A C 1
ATOM 668 O O . PHE A 1 92 ? 8.933 5.413 -22.307 1.00 71.50 92 PHE A O 1
ATOM 675 N N . GLN A 1 93 ? 10.597 6.908 -22.463 1.00 75.06 93 GLN A N 1
ATOM 676 C CA . GLN A 1 93 ? 9.975 7.890 -21.555 1.00 75.06 93 GLN A CA 1
ATOM 677 C C . GLN A 1 93 ? 8.497 8.218 -21.852 1.00 75.06 93 GLN A C 1
ATOM 679 O O . GLN A 1 93 ? 7.701 8.211 -20.911 1.00 75.06 93 GLN A O 1
ATOM 684 N N . PRO A 1 94 ? 8.069 8.445 -23.111 1.00 84.31 94 PRO A N 1
ATOM 685 C CA . PRO A 1 94 ? 6.664 8.745 -23.403 1.00 84.31 94 PRO A CA 1
ATOM 686 C C . PRO A 1 94 ? 5.727 7.549 -23.173 1.00 84.31 94 PRO A C 1
ATOM 688 O O . PRO A 1 94 ? 4.521 7.726 -23.015 1.00 84.31 94 PRO A O 1
ATOM 691 N N . TYR A 1 95 ? 6.271 6.328 -23.161 1.00 86.00 95 TYR A N 1
ATOM 692 C CA . TYR A 1 95 ? 5.506 5.085 -23.074 1.00 86.00 95 TYR A CA 1
ATOM 693 C C . TYR A 1 95 ? 5.351 4.560 -21.643 1.00 86.00 95 TYR A C 1
ATOM 695 O O . TYR A 1 95 ? 4.543 3.659 -21.431 1.00 86.00 95 TYR A O 1
ATOM 703 N N . VAL A 1 96 ? 6.041 5.141 -20.655 1.00 86.88 96 VAL A N 1
ATOM 704 C CA . VAL A 1 96 ? 5.995 4.707 -19.245 1.00 86.88 96 VAL A CA 1
ATOM 705 C C . VAL A 1 96 ? 4.575 4.691 -18.697 1.00 86.88 96 VAL A C 1
ATOM 707 O O . VAL A 1 96 ? 4.111 3.672 -18.186 1.00 86.88 96 VAL A O 1
ATOM 710 N N . VAL A 1 97 ? 3.873 5.821 -18.813 1.00 90.44 97 VAL A N 1
ATOM 711 C CA . VAL A 1 97 ? 2.528 5.978 -18.252 1.00 90.44 97 VAL A CA 1
ATOM 712 C C . VAL A 1 97 ? 1.516 5.093 -18.996 1.00 90.44 97 VAL A C 1
ATOM 714 O O . VAL A 1 97 ? 0.831 4.319 -18.325 1.00 90.44 97 VAL A O 1
ATOM 717 N N . PRO A 1 98 ? 1.442 5.099 -20.348 1.00 92.44 98 PRO A N 1
ATOM 718 C CA . PRO A 1 98 ? 0.557 4.192 -21.083 1.00 92.44 98 PRO A CA 1
ATOM 719 C C . PRO A 1 98 ? 0.812 2.710 -20.785 1.00 92.44 98 PRO A C 1
ATOM 721 O O . PRO A 1 98 ? -0.139 1.946 -20.621 1.00 92.44 98 PRO A O 1
ATOM 724 N N . LEU A 1 99 ? 2.080 2.302 -20.681 1.00 91.62 99 LEU A N 1
ATOM 725 C CA . LEU A 1 99 ? 2.451 0.916 -20.410 1.00 91.62 99 LEU A CA 1
ATOM 726 C C . LEU A 1 99 ? 2.079 0.501 -18.983 1.00 91.62 99 LEU A C 1
ATOM 728 O O . LEU A 1 99 ? 1.499 -0.564 -18.797 1.00 91.62 99 LEU A O 1
ATOM 732 N N . THR A 1 100 ? 2.335 1.357 -17.992 1.00 92.06 100 THR A N 1
ATOM 733 C CA . THR A 1 100 ? 1.914 1.134 -16.597 1.00 92.06 100 THR A CA 1
ATOM 734 C C . THR A 1 100 ? 0.398 0.949 -16.514 1.00 92.06 100 THR A C 1
ATOM 736 O O . THR A 1 100 ? -0.073 -0.012 -15.905 1.00 92.06 100 THR A O 1
ATOM 739 N N . LEU A 1 101 ? -0.378 1.814 -17.178 1.00 94.06 101 LEU A N 1
ATOM 740 C CA . LEU A 1 101 ? -1.839 1.702 -17.229 1.00 94.06 101 LEU A CA 1
ATOM 741 C C . LEU A 1 101 ? -2.297 0.406 -17.907 1.00 94.06 101 LEU A C 1
ATOM 743 O O . LEU A 1 101 ? -3.214 -0.243 -17.409 1.00 94.06 101 LEU A O 1
ATOM 747 N N . ALA A 1 102 ? -1.651 0.006 -19.006 1.00 94.69 102 ALA A N 1
ATOM 748 C CA . ALA A 1 102 ? -1.953 -1.247 -19.691 1.00 94.69 102 ALA A CA 1
ATOM 749 C C . ALA A 1 102 ? -1.655 -2.470 -18.806 1.00 94.69 102 ALA A C 1
ATOM 751 O O . ALA A 1 102 ? -2.486 -3.373 -18.715 1.00 94.69 102 ALA A O 1
ATOM 752 N N . ILE A 1 103 ? -0.513 -2.483 -18.109 1.00 93.06 103 ILE A N 1
ATOM 753 C CA . ILE A 1 103 ? -0.139 -3.561 -17.182 1.00 93.06 103 ILE A CA 1
ATOM 754 C C . ILE A 1 103 ? -1.144 -3.644 -16.032 1.00 93.06 103 ILE A C 1
ATOM 756 O O . ILE A 1 103 ? -1.663 -4.727 -15.766 1.00 93.06 103 ILE A O 1
ATOM 760 N N . LEU A 1 104 ? -1.468 -2.519 -15.384 1.00 92.94 104 LEU A N 1
ATOM 761 C CA . LEU A 1 104 ? -2.470 -2.489 -14.318 1.00 92.94 104 LEU A CA 1
ATOM 762 C C . LEU A 1 104 ? -3.826 -2.984 -14.836 1.00 92.94 104 LEU A C 1
ATOM 764 O O . LEU A 1 104 ? -4.419 -3.870 -14.226 1.00 92.94 104 LEU A O 1
ATOM 768 N N . ALA A 1 105 ? -4.289 -2.493 -15.988 1.00 93.44 105 ALA A N 1
ATOM 769 C CA . ALA A 1 105 ? -5.550 -2.930 -16.581 1.00 93.44 105 ALA A CA 1
ATOM 770 C C . ALA A 1 105 ? -5.579 -4.447 -16.816 1.00 93.44 105 ALA A C 1
ATOM 772 O O . ALA A 1 105 ? -6.571 -5.085 -16.476 1.00 93.44 105 ALA A O 1
ATOM 773 N N . ILE A 1 106 ? -4.497 -5.036 -17.333 1.00 91.56 106 ILE A N 1
ATOM 774 C CA . ILE A 1 106 ? -4.389 -6.485 -17.551 1.00 91.56 106 ILE A CA 1
ATOM 775 C C . ILE A 1 106 ? -4.383 -7.245 -16.219 1.00 91.56 106 ILE A C 1
ATOM 777 O O . ILE A 1 106 ? -5.157 -8.186 -16.057 1.00 91.56 106 ILE A O 1
ATOM 781 N N . VAL A 1 107 ? -3.559 -6.834 -15.251 1.00 88.94 107 VAL A N 1
ATOM 782 C CA . VAL A 1 107 ? -3.453 -7.496 -13.940 1.00 88.94 107 VAL A CA 1
ATOM 783 C C . VAL A 1 107 ? -4.802 -7.482 -13.215 1.00 88.94 107 VAL A C 1
ATOM 785 O O . VAL A 1 107 ? -5.285 -8.536 -12.798 1.00 88.94 107 VAL A O 1
ATOM 788 N N . PHE A 1 108 ? -5.462 -6.324 -13.133 1.00 88.25 108 PHE A N 1
ATOM 789 C CA . PHE A 1 108 ? -6.783 -6.202 -12.509 1.00 88.25 108 PHE A CA 1
ATOM 790 C C . PHE A 1 108 ? -7.884 -6.901 -13.326 1.00 88.25 108 PHE A C 1
ATOM 792 O O . PHE A 1 108 ? -8.801 -7.491 -12.749 1.00 88.25 108 PHE A O 1
ATOM 799 N N . ALA A 1 109 ? -7.788 -6.913 -14.661 1.00 89.06 109 ALA A N 1
ATOM 800 C CA . ALA A 1 109 ? -8.718 -7.658 -15.507 1.00 89.06 109 ALA A CA 1
ATOM 801 C C . ALA A 1 109 ? -8.588 -9.174 -15.335 1.00 89.06 109 ALA A C 1
ATOM 803 O O . ALA A 1 109 ? -9.588 -9.862 -15.488 1.00 89.06 109 ALA A O 1
ATOM 804 N N . VAL A 1 110 ? -7.409 -9.707 -15.008 1.00 85.12 110 VAL A N 1
ATOM 805 C CA . VAL A 1 110 ? -7.229 -11.135 -14.696 1.00 85.12 110 VAL A CA 1
ATOM 806 C C . VAL A 1 110 ? -7.724 -11.452 -13.282 1.00 85.12 110 VAL A C 1
ATOM 808 O O . VAL A 1 110 ? -8.389 -12.468 -13.079 1.00 85.12 110 VAL A O 1
ATOM 811 N N . GLN A 1 111 ? -7.500 -10.557 -12.314 1.00 84.00 111 GLN A N 1
ATOM 812 C CA . GLN A 1 111 ? -7.968 -10.727 -10.929 1.00 84.00 111 GLN A CA 1
ATOM 813 C C . GLN A 1 111 ? -9.498 -10.862 -10.808 1.00 84.00 111 GLN A C 1
ATOM 815 O O . GLN A 1 111 ? -9.979 -11.502 -9.870 1.00 84.00 111 GLN A O 1
ATOM 820 N N . ARG A 1 112 ? -10.277 -10.345 -11.773 1.00 79.69 112 ARG A N 1
ATOM 821 C CA . ARG A 1 112 ? -11.749 -10.492 -11.805 1.00 79.69 112 ARG A CA 1
ATOM 822 C C . ARG A 1 112 ? -12.232 -11.947 -11.872 1.00 79.69 112 ARG A C 1
ATOM 824 O O . ARG A 1 112 ? -13.379 -12.210 -11.530 1.00 79.69 112 ARG A O 1
ATOM 831 N N . PHE A 1 113 ? -11.401 -12.871 -12.364 1.00 77.62 113 PHE A N 1
ATOM 832 C CA . PHE A 1 113 ? -11.746 -14.293 -12.504 1.00 77.62 113 PHE A CA 1
ATOM 833 C C . PHE A 1 113 ? -11.501 -15.093 -11.213 1.00 77.62 113 PHE A C 1
ATOM 835 O O . PHE A 1 113 ? -11.707 -16.303 -11.187 1.00 77.62 113 PHE A O 1
ATOM 842 N N . GLY A 1 114 ? -11.114 -14.410 -10.132 1.00 72.38 114 GLY A N 1
ATOM 843 C CA . GLY A 1 114 ? -10.897 -14.986 -8.813 1.00 72.38 114 GLY A CA 1
ATOM 844 C C . GLY A 1 114 ? -9.415 -15.055 -8.457 1.00 72.38 114 GLY A C 1
ATOM 845 O O . GLY A 1 114 ? -8.575 -15.501 -9.237 1.00 72.38 114 GLY A O 1
ATOM 846 N N . THR A 1 115 ? -9.093 -14.653 -7.228 1.00 70.81 115 THR A N 1
ATOM 847 C CA . THR A 1 115 ? -7.734 -14.717 -6.664 1.00 70.81 115 THR A CA 1
ATOM 848 C C . THR A 1 115 ? -7.228 -16.152 -6.493 1.00 70.81 115 THR A C 1
ATOM 850 O O . THR A 1 115 ? -6.020 -16.367 -6.438 1.00 70.81 115 THR A O 1
ATOM 853 N N . GLY A 1 116 ? -8.130 -17.142 -6.482 1.00 66.31 116 GLY A N 1
ATOM 854 C CA . GLY A 1 116 ? -7.784 -18.563 -6.389 1.00 66.31 116 GLY A CA 1
ATOM 855 C C . GLY A 1 116 ? -6.989 -19.094 -7.588 1.00 66.31 116 GLY A C 1
ATOM 856 O O . GLY A 1 116 ? -6.086 -19.901 -7.400 1.00 66.31 116 GLY A O 1
ATOM 857 N N . GLY A 1 117 ? -7.261 -18.609 -8.808 1.00 65.06 117 GLY A N 1
ATOM 858 C CA . GLY A 1 117 ? -6.522 -19.026 -10.009 1.00 65.06 117 GLY A CA 1
ATOM 859 C C . GLY A 1 117 ? -5.120 -18.417 -10.095 1.00 65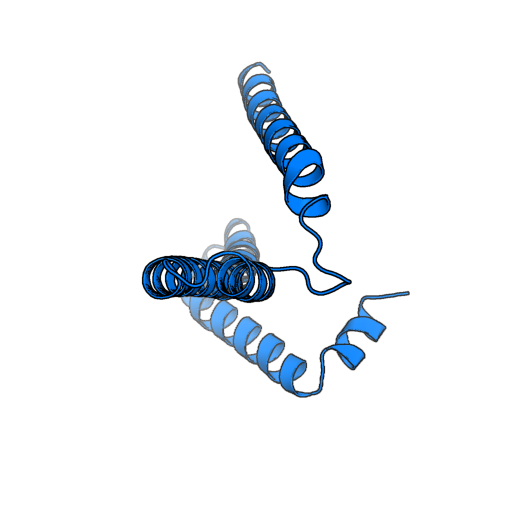.06 117 GLY A C 1
ATOM 860 O O . GLY A 1 117 ? -4.177 -19.081 -10.512 1.00 65.06 117 GLY A O 1
ATOM 861 N N . VAL A 1 118 ? -4.963 -17.172 -9.635 1.00 65.81 118 VAL A N 1
ATOM 862 C CA . VAL A 1 118 ? -3.654 -16.502 -9.546 1.00 65.81 118 VAL A CA 1
ATOM 863 C C . VAL A 1 118 ? -2.799 -17.147 -8.449 1.00 65.81 118 VAL A C 1
ATOM 865 O O . VAL A 1 118 ? -1.614 -17.388 -8.656 1.00 65.81 118 VAL A O 1
ATOM 868 N N . GLY A 1 119 ? -3.404 -17.511 -7.313 1.00 64.62 119 GLY A N 1
ATOM 869 C CA . GLY A 1 119 ? -2.715 -18.196 -6.217 1.00 64.62 119 GLY A CA 1
ATOM 870 C C . GLY A 1 119 ? -2.113 -19.555 -6.596 1.00 64.62 119 GLY A C 1
ATOM 871 O O . GLY A 1 119 ? -1.097 -19.926 -6.029 1.00 64.62 119 GLY A O 1
ATOM 872 N N . LEU A 1 120 ? -2.679 -20.257 -7.583 1.00 67.81 120 LEU A N 1
ATOM 873 C CA . LEU A 1 120 ? -2.166 -21.538 -8.099 1.00 67.81 120 LEU A CA 1
ATOM 874 C C . LEU A 1 120 ? -0.957 -21.398 -9.038 1.00 67.81 120 LEU A C 1
ATOM 876 O O . LEU A 1 120 ? -0.177 -22.331 -9.168 1.00 67.81 120 LEU A O 1
ATOM 880 N N . VAL A 1 121 ? -0.807 -20.257 -9.719 1.00 70.88 121 VAL A N 1
ATOM 881 C CA . VAL A 1 121 ? 0.342 -19.992 -10.610 1.00 70.88 121 VAL A CA 1
ATOM 882 C C . VAL A 1 121 ? 1.534 -19.436 -9.823 1.00 70.88 121 VAL A C 1
ATOM 884 O O . VAL A 1 121 ? 2.681 -19.626 -10.219 1.00 70.88 121 VAL A O 1
ATOM 887 N N . PHE A 1 122 ? 1.264 -18.755 -8.705 1.00 68.38 122 PHE A N 1
ATOM 888 C CA . PHE A 1 122 ? 2.278 -18.128 -7.851 1.00 68.38 122 PHE A CA 1
ATOM 889 C C . PHE A 1 122 ? 2.523 -18.856 -6.516 1.00 68.38 122 PHE A C 1
ATOM 891 O O . PHE A 1 122 ? 3.428 -18.466 -5.780 1.00 68.38 122 PHE A O 1
ATOM 898 N N . GLY A 1 123 ? 1.749 -19.895 -6.194 1.00 63.47 123 GLY A N 1
ATOM 899 C CA . GLY A 1 123 ? 1.956 -20.783 -5.049 1.00 63.47 123 GLY A CA 1
ATOM 900 C C . GLY A 1 123 ? 2.391 -22.184 -5.508 1.00 63.47 123 GLY A C 1
ATOM 901 O O . GLY A 1 123 ? 1.891 -22.635 -6.537 1.00 63.47 123 GLY A O 1
ATOM 902 N N . PRO A 1 124 ? 3.328 -22.854 -4.808 1.00 55.00 124 PRO A N 1
ATOM 903 C CA . PRO A 1 124 ? 3.630 -24.268 -5.037 1.00 55.00 124 PRO A CA 1
ATOM 904 C C . PRO A 1 124 ? 2.471 -25.192 -4.637 1.00 55.00 124 PRO A C 1
ATOM 906 O O . PRO A 1 124 ? 1.703 -24.826 -3.715 1.00 55.00 124 PRO A O 1
#

Secondary structure (DSSP, 8-state):
-HHHHHHHHHHHHHHHHHHHHIIIIITT---TT--SHHHHHHHHHHH-GGGHHHHHHHHHHHHHHHHHHHHHHHHHHHHHHHHHHHTT-GGGGGGHHHHHHHHHHHHHHHHTT-HHHHHHHH--

Foldseek 3Di:
DVVVVVVVCVVVVVVVVVVVCCVVPQVVPDDVPDHDLQVVLVVVCVVCVPCNVVSVVVSVVRVVVVVVCVVVVLLVVLLVVLVVVCVVPVVCVVVSVVVSVVVVCVVVVVCVVDPVVVCVVVPD